Protein AF-F0GFV5-F1 (afdb_monomer_lite)

Secondary structure (DSSP, 8-state):
--TT-PPPTT---TT-PPP--EEEEETTEEEEEEPP-SSHHHHHHHHHHHHHHHHHHT-EEEEEEPPPPP-TTPPPPEEEEETTEEEEE-PPPSSHHHHHHHHHHHHHHHHHTT-----B-TTSPBPPSS--

Structure (mmCIF, N/CA/C/O backbone):
data_AF-F0GFV5-F1
#
_entry.id   AF-F0GFV5-F1
#
loop_
_atom_site.group_PDB
_atom_site.id
_atom_site.type_symbol
_atom_site.label_atom_id
_atom_site.label_alt_id
_atom_site.label_comp_id
_atom_site.label_asym_id
_atom_site.label_entity_id
_atom_site.label_seq_id
_atom_site.pdbx_PDB_ins_code
_atom_site.Cartn_x
_atom_site.Cartn_y
_atom_site.Cartn_z
_atom_site.occupancy
_atom_site.B_iso_or_equiv
_atom_site.auth_seq_id
_atom_site.auth_comp_id
_atom_site.auth_asym_id
_atom_site.auth_atom_id
_atom_site.pdbx_PDB_model_num
ATOM 1 N N . GLU A 1 1 ? 20.236 14.190 -26.601 1.00 48.50 1 GLU A N 1
ATOM 2 C CA . GLU A 1 1 ? 20.114 13.047 -25.673 1.00 48.50 1 GLU A CA 1
ATOM 3 C C . GLU A 1 1 ? 19.164 12.019 -26.270 1.00 48.50 1 GLU A C 1
ATOM 5 O O . GLU A 1 1 ? 18.066 12.379 -26.678 1.00 48.50 1 GLU A O 1
ATOM 10 N N . GLU A 1 2 ? 19.620 10.774 -26.427 1.00 58.94 2 GLU A N 1
ATOM 11 C CA . GLU A 1 2 ? 18.910 9.684 -27.119 1.00 58.94 2 GLU A CA 1
ATOM 12 C C . GLU A 1 2 ? 17.788 9.067 -26.259 1.00 58.94 2 GLU A C 1
ATOM 14 O O . GLU A 1 2 ? 17.835 7.894 -25.897 1.00 58.94 2 GLU A O 1
ATOM 19 N N . ALA A 1 3 ? 16.734 9.822 -25.950 1.00 59.78 3 ALA A N 1
ATOM 20 C CA . ALA A 1 3 ? 15.590 9.327 -25.167 1.00 59.78 3 ALA A CA 1
ATOM 21 C C . ALA A 1 3 ? 14.702 8.276 -25.892 1.00 59.78 3 ALA A C 1
ATOM 23 O O . ALA A 1 3 ? 13.600 7.982 -25.441 1.00 59.78 3 ALA A O 1
ATOM 24 N N . GLY A 1 4 ? 15.148 7.695 -27.015 1.00 75.62 4 GLY A N 1
ATOM 25 C CA . GLY A 1 4 ? 14.345 6.783 -27.846 1.00 75.62 4 GLY A CA 1
ATOM 26 C C . GLY A 1 4 ? 15.096 5.603 -28.466 1.00 75.62 4 GLY A C 1
ATOM 27 O O . GLY A 1 4 ? 14.513 4.870 -29.268 1.00 75.62 4 GLY A O 1
ATOM 28 N N . ARG A 1 5 ? 16.375 5.393 -28.127 1.00 85.62 5 ARG A N 1
ATOM 29 C CA . ARG A 1 5 ? 17.159 4.278 -28.673 1.00 85.62 5 ARG A CA 1
ATOM 30 C C . ARG A 1 5 ? 16.642 2.944 -28.123 1.00 85.62 5 ARG A C 1
ATOM 32 O O . ARG A 1 5 ? 16.757 2.667 -26.928 1.00 85.62 5 ARG A O 1
ATOM 39 N N . ARG A 1 6 ? 16.094 2.105 -29.007 1.00 85.38 6 ARG A N 1
ATOM 40 C CA . ARG A 1 6 ? 15.715 0.717 -28.695 1.00 85.38 6 ARG A CA 1
ATOM 41 C C . ARG A 1 6 ? 16.957 -0.182 -28.760 1.00 85.38 6 ARG A C 1
ATOM 43 O O . ARG A 1 6 ? 17.797 0.057 -29.624 1.00 85.38 6 ARG A O 1
ATOM 50 N N . PRO A 1 7 ? 17.087 -1.188 -27.879 1.00 89.00 7 PRO A N 1
ATOM 51 C CA . PRO A 1 7 ? 18.190 -2.138 -27.967 1.00 89.00 7 PRO A CA 1
ATOM 52 C C . PRO A 1 7 ? 18.091 -2.972 -29.240 1.00 89.00 7 PRO A C 1
ATOM 54 O O . PRO A 1 7 ? 16.992 -3.357 -29.655 1.00 89.00 7 PRO A O 1
ATOM 57 N N . GLU A 1 8 ? 19.239 -3.284 -29.829 1.00 91.62 8 GLU A N 1
ATOM 58 C CA . GLU A 1 8 ? 19.311 -4.275 -30.895 1.00 91.62 8 GLU A CA 1
ATOM 59 C C . GLU A 1 8 ? 19.099 -5.699 -30.354 1.00 91.62 8 GLU A C 1
ATOM 61 O O . GLU A 1 8 ? 19.082 -5.967 -29.148 1.00 91.62 8 GLU A O 1
ATOM 66 N N . ARG A 1 9 ? 18.899 -6.658 -31.261 1.00 92.00 9 ARG A N 1
ATOM 67 C CA . ARG A 1 9 ? 18.716 -8.060 -30.880 1.00 92.00 9 ARG A CA 1
ATOM 68 C C . ARG A 1 9 ? 19.976 -8.565 -30.163 1.00 92.00 9 ARG A C 1
ATOM 70 O O . ARG A 1 9 ? 21.061 -8.492 -30.723 1.00 92.00 9 ARG A O 1
ATOM 77 N N . PHE A 1 10 ? 19.802 -9.124 -28.963 1.00 90.12 10 PHE A N 1
ATOM 78 C CA . PHE A 1 10 ? 20.879 -9.552 -28.051 1.00 90.12 10 PHE A CA 1
ATOM 79 C C . PHE A 1 10 ? 21.722 -8.420 -27.437 1.00 90.12 10 PHE A C 1
ATOM 81 O O . PHE A 1 10 ? 22.756 -8.696 -26.834 1.00 90.12 10 PHE A O 1
ATOM 88 N N . GLU A 1 11 ? 21.273 -7.166 -27.522 1.00 91.56 11 GLU A N 1
ATOM 89 C CA . GLU A 1 11 ? 21.912 -6.049 -26.830 1.00 91.56 11 GLU A CA 1
ATOM 90 C C . GLU A 1 11 ? 21.274 -5.806 -25.452 1.00 91.56 11 GLU A C 1
ATOM 92 O O . GLU A 1 11 ? 20.060 -5.627 -25.315 1.00 91.56 11 GLU A O 1
ATOM 97 N N . SER A 1 12 ? 22.105 -5.754 -24.410 1.00 84.94 12 SER A N 1
ATOM 98 C CA . SER A 1 12 ? 21.668 -5.359 -23.070 1.00 84.94 12 SER A CA 1
ATOM 99 C C . SER A 1 12 ? 21.366 -3.860 -23.016 1.00 84.94 12 SER A C 1
ATOM 101 O O . SER A 1 12 ? 22.255 -3.027 -23.166 1.00 84.94 12 SER A O 1
ATOM 103 N N . ALA A 1 13 ? 20.115 -3.505 -22.728 1.00 88.62 13 ALA A N 1
ATOM 104 C CA . ALA A 1 13 ? 19.655 -2.116 -22.684 1.00 88.62 13 ALA A CA 1
ATOM 105 C C . ALA A 1 13 ? 19.851 -1.472 -21.300 1.00 88.62 13 ALA A C 1
ATOM 107 O O . ALA A 1 13 ? 18.872 -1.144 -20.623 1.00 88.62 13 ALA A O 1
ATOM 108 N N . ALA A 1 14 ? 21.103 -1.329 -20.863 1.00 85.81 14 ALA A N 1
ATOM 109 C CA . ALA A 1 14 ? 21.434 -0.802 -19.533 1.00 85.81 14 ALA A CA 1
ATOM 110 C C . ALA A 1 14 ? 20.950 0.647 -19.302 1.00 85.81 14 ALA A C 1
ATOM 112 O O . ALA A 1 14 ? 20.785 1.064 -18.162 1.00 85.81 14 ALA A O 1
ATOM 113 N N . TRP A 1 15 ? 20.688 1.398 -20.376 1.00 87.00 15 TRP A N 1
ATOM 114 C CA . TRP A 1 15 ? 20.168 2.771 -20.338 1.00 87.00 15 TRP A CA 1
ATOM 115 C C . TRP A 1 15 ? 18.640 2.857 -20.196 1.00 87.00 15 TRP A C 1
ATOM 117 O O . TRP A 1 15 ? 18.097 3.956 -20.116 1.00 87.00 15 TRP A O 1
ATOM 127 N N . ILE A 1 16 ? 17.932 1.722 -20.197 1.00 83.75 16 ILE A N 1
ATOM 128 C CA . ILE A 1 16 ? 16.474 1.679 -20.054 1.00 83.75 16 ILE A CA 1
ATOM 129 C C . ILE A 1 16 ? 16.130 1.141 -18.671 1.00 83.75 16 ILE A C 1
ATOM 131 O O . ILE A 1 16 ? 16.209 -0.067 -18.426 1.00 83.75 16 ILE A O 1
ATOM 135 N N . THR A 1 17 ? 15.664 2.027 -17.795 1.00 79.75 17 THR A N 1
ATOM 136 C CA . THR A 1 17 ? 14.997 1.627 -16.555 1.00 79.75 17 THR A CA 1
ATOM 137 C C . THR A 1 17 ? 13.652 1.005 -16.908 1.00 79.75 17 THR A C 1
ATOM 139 O O . THR A 1 17 ? 12.791 1.659 -17.495 1.00 79.75 17 THR A O 1
ATOM 142 N N . ARG A 1 18 ? 13.477 -0.277 -16.584 1.00 82.75 18 ARG A N 1
ATOM 143 C CA . ARG A 1 18 ? 12.218 -0.998 -16.792 1.00 82.75 18 ARG A CA 1
ATOM 144 C C . ARG A 1 18 ? 11.490 -1.127 -15.472 1.00 82.75 18 ARG A C 1
ATOM 146 O O . ARG A 1 18 ? 12.105 -1.428 -14.453 1.00 82.75 18 ARG A O 1
ATOM 153 N N . THR A 1 19 ? 10.183 -0.950 -15.522 1.00 86.94 19 THR A N 1
ATOM 154 C CA . THR A 1 19 ? 9.286 -1.338 -14.443 1.00 86.94 19 THR A CA 1
ATOM 155 C C . THR A 1 19 ? 8.706 -2.712 -14.764 1.00 86.94 19 THR A C 1
ATOM 157 O O . THR A 1 19 ? 8.609 -3.103 -15.930 1.00 86.94 19 THR A O 1
ATOM 160 N N . ALA A 1 20 ? 8.386 -3.482 -13.730 1.00 90.31 20 ALA A N 1
ATOM 161 C CA . ALA A 1 20 ? 7.806 -4.808 -13.875 1.00 90.31 20 ALA A CA 1
ATOM 162 C C . ALA A 1 20 ? 6.699 -4.997 -12.840 1.00 90.31 20 ALA A C 1
ATOM 164 O O . ALA A 1 20 ? 6.874 -4.642 -11.676 1.00 90.31 20 ALA A O 1
ATOM 165 N N . LEU A 1 21 ? 5.579 -5.561 -13.285 1.00 94.44 21 LEU A N 1
ATOM 166 C CA . LEU A 1 21 ? 4.553 -6.132 -12.421 1.00 94.44 21 LEU A CA 1
ATOM 167 C C . LEU A 1 21 ? 4.957 -7.579 -12.127 1.00 94.44 21 LEU A C 1
ATOM 169 O O . LEU A 1 21 ? 5.130 -8.364 -13.062 1.00 94.44 21 LEU A O 1
ATOM 173 N N . CYS A 1 22 ? 5.104 -7.935 -10.853 1.00 95.69 22 CYS A N 1
ATOM 174 C CA . CYS A 1 22 ? 5.392 -9.313 -10.450 1.00 95.69 22 CYS A CA 1
ATOM 175 C C . CYS A 1 22 ? 4.121 -9.971 -9.919 1.00 95.69 22 CYS A C 1
ATOM 177 O O . CYS A 1 22 ? 3.372 -9.345 -9.174 1.00 95.69 22 CYS A O 1
ATOM 179 N N . VAL A 1 23 ? 3.893 -11.233 -10.284 1.00 95.75 23 VAL A N 1
ATOM 180 C CA . VAL A 1 23 ? 2.706 -11.995 -9.874 1.00 95.75 23 VAL A CA 1
ATOM 181 C C . VAL A 1 23 ? 3.146 -13.319 -9.267 1.00 95.75 23 VAL A C 1
ATOM 183 O O . VAL A 1 23 ? 3.909 -14.060 -9.886 1.00 95.75 23 VAL A O 1
ATOM 186 N N . GLU A 1 24 ? 2.652 -13.629 -8.073 1.00 97.00 24 GLU A N 1
ATOM 187 C CA . GLU A 1 24 ? 2.951 -14.869 -7.361 1.00 97.00 24 GLU A CA 1
ATOM 188 C C . GLU A 1 24 ? 1.669 -15.494 -6.803 1.00 97.00 24 GLU A C 1
ATOM 190 O O . GLU A 1 24 ? 0.885 -14.834 -6.128 1.00 97.00 24 GLU A O 1
ATOM 195 N N . ALA A 1 25 ? 1.450 -16.785 -7.050 1.00 95.12 25 ALA A N 1
ATOM 196 C CA . ALA A 1 25 ? 0.347 -17.517 -6.437 1.00 95.12 25 ALA A CA 1
ATOM 197 C C . ALA A 1 25 ? 0.785 -18.097 -5.084 1.00 95.12 25 ALA A C 1
ATOM 199 O O . ALA A 1 25 ? 1.646 -18.975 -5.039 1.00 95.12 25 ALA A O 1
ATOM 200 N N . ARG A 1 26 ? 0.162 -17.655 -3.984 1.00 94.88 26 ARG A N 1
ATOM 201 C CA . ARG A 1 26 ? 0.407 -18.171 -2.627 1.00 94.88 26 ARG A CA 1
ATOM 202 C C . ARG A 1 26 ? -0.912 -18.633 -2.014 1.00 94.88 26 ARG A C 1
ATOM 204 O O . ARG A 1 26 ? -1.846 -17.849 -1.893 1.00 94.88 26 ARG A O 1
ATOM 211 N N . ASN A 1 27 ? -1.004 -19.902 -1.613 1.00 92.50 27 ASN A N 1
ATOM 212 C CA . ASN A 1 27 ? -2.173 -20.461 -0.910 1.00 92.50 27 ASN A CA 1
ATOM 213 C C . ASN A 1 27 ? -3.538 -20.161 -1.579 1.00 92.50 27 ASN A C 1
ATOM 215 O O . ASN A 1 27 ? -4.523 -19.891 -0.896 1.00 92.50 27 ASN A O 1
ATOM 219 N N . GLY A 1 28 ? -3.603 -20.190 -2.917 1.00 90.12 28 GLY A N 1
ATOM 220 C CA . GLY A 1 28 ? -4.834 -19.912 -3.673 1.00 90.12 28 GLY A CA 1
ATOM 221 C C . GLY A 1 28 ? -5.191 -18.425 -3.815 1.00 90.12 28 GLY A C 1
ATOM 222 O O . GLY A 1 28 ? -6.296 -18.109 -4.249 1.00 90.12 28 GLY A O 1
ATOM 223 N N . VAL A 1 29 ? -4.274 -17.520 -3.465 1.00 95.06 29 VAL A N 1
ATOM 224 C CA . VAL A 1 29 ? -4.401 -16.067 -3.630 1.00 95.06 29 VAL A CA 1
ATOM 225 C C . VAL A 1 29 ? -3.276 -15.573 -4.541 1.00 95.06 29 VAL A C 1
ATOM 227 O O . VAL A 1 29 ? -2.127 -15.997 -4.397 1.00 95.06 29 VAL A O 1
ATOM 230 N N . LEU A 1 30 ? -3.595 -14.693 -5.490 1.00 95.56 30 LEU A N 1
ATOM 231 C CA . LEU A 1 30 ? -2.601 -14.039 -6.338 1.00 95.56 30 LEU A CA 1
ATOM 232 C C . LEU A 1 30 ? -2.079 -12.773 -5.660 1.00 95.56 30 LEU A C 1
ATOM 234 O O . LEU A 1 30 ? -2.829 -11.837 -5.405 1.00 95.56 30 LEU A O 1
ATOM 238 N N . TYR A 1 31 ? -0.782 -12.736 -5.400 1.00 97.50 31 TYR A N 1
ATOM 239 C CA . TYR A 1 31 ? -0.070 -11.575 -4.890 1.00 97.50 31 TYR A CA 1
ATOM 240 C C . TYR A 1 31 ? 0.537 -10.825 -6.068 1.00 97.50 31 TYR A C 1
ATOM 242 O O . TYR A 1 31 ? 1.330 -11.390 -6.824 1.00 97.50 31 TYR A O 1
ATOM 250 N N . LEU A 1 32 ? 0.132 -9.571 -6.250 1.00 97.44 32 LEU A N 1
ATOM 251 C CA . LEU A 1 32 ? 0.615 -8.713 -7.323 1.00 97.44 32 LEU A CA 1
ATOM 252 C C . LEU A 1 32 ? 1.441 -7.584 -6.725 1.00 97.44 32 LEU A C 1
ATOM 254 O O . LEU A 1 32 ? 0.916 -6.729 -6.016 1.00 97.44 32 LEU A O 1
ATOM 258 N N . PHE A 1 33 ? 2.730 -7.566 -7.045 1.00 97.31 33 PHE A N 1
ATOM 259 C CA . PHE A 1 33 ? 3.625 -6.484 -6.665 1.00 97.31 33 PHE A CA 1
ATOM 260 C C . PHE A 1 33 ? 3.555 -5.379 -7.719 1.00 97.31 33 PHE A C 1
ATOM 262 O O . PHE A 1 33 ? 4.127 -5.506 -8.808 1.00 97.31 33 PHE A O 1
ATOM 269 N N . MET A 1 34 ? 2.838 -4.307 -7.394 1.00 97.12 34 MET A N 1
ATOM 270 C CA . MET A 1 34 ? 2.595 -3.166 -8.267 1.00 97.12 34 MET A CA 1
ATOM 271 C C . MET A 1 34 ? 3.911 -2.462 -8.626 1.00 97.12 34 MET A C 1
ATOM 273 O O . MET A 1 34 ? 4.710 -2.175 -7.727 1.00 97.12 34 MET A O 1
ATOM 277 N N . PRO A 1 35 ? 4.154 -2.157 -9.916 1.00 95.88 35 PRO A N 1
ATOM 278 C CA . PRO A 1 35 ? 5.317 -1.390 -10.342 1.00 95.88 35 PRO A CA 1
ATOM 279 C C . PRO A 1 35 ? 5.208 0.081 -9.914 1.00 95.88 35 PRO A C 1
ATOM 281 O O . PRO A 1 35 ? 4.102 0.599 -9.758 1.00 95.88 35 PRO A O 1
ATOM 284 N N . PRO A 1 36 ? 6.336 0.805 -9.806 1.00 94.31 36 PRO A N 1
ATOM 285 C CA . PRO A 1 36 ? 6.288 2.251 -9.656 1.00 94.31 36 PRO A CA 1
ATOM 286 C C . PRO A 1 36 ? 5.771 2.881 -10.957 1.00 94.31 36 PRO A C 1
ATOM 288 O O . PRO A 1 36 ? 6.299 2.609 -12.037 1.00 94.31 36 PRO A O 1
ATOM 291 N N . LEU A 1 37 ? 4.752 3.734 -10.852 1.00 93.50 37 LEU A N 1
ATOM 292 C CA . LEU A 1 37 ? 4.169 4.475 -11.972 1.00 93.50 37 LEU A CA 1
ATOM 293 C C . LEU A 1 37 ? 4.223 5.977 -11.689 1.00 93.50 37 LEU A C 1
ATOM 295 O O . LEU A 1 37 ? 4.076 6.411 -10.548 1.00 93.50 37 LEU A O 1
ATOM 299 N N . ALA A 1 38 ? 4.483 6.765 -12.733 1.00 91.56 38 ALA A N 1
ATOM 300 C CA . ALA A 1 38 ? 4.706 8.203 -12.601 1.00 91.56 38 ALA A CA 1
ATOM 301 C C . ALA A 1 38 ? 3.400 9.006 -12.514 1.00 91.56 38 ALA A C 1
ATOM 303 O O . ALA A 1 38 ? 3.363 10.027 -11.829 1.00 91.56 38 ALA A O 1
ATOM 304 N N . ALA A 1 39 ? 2.345 8.554 -13.196 1.00 94.00 39 ALA A N 1
ATOM 305 C CA . ALA A 1 39 ? 1.047 9.217 -13.231 1.00 94.00 39 ALA A CA 1
ATOM 306 C C . ALA A 1 39 ? -0.019 8.387 -12.511 1.00 94.00 39 ALA A C 1
ATOM 308 O O . ALA A 1 39 ? -0.010 7.155 -12.559 1.00 94.00 39 ALA A O 1
ATOM 309 N N . LEU A 1 40 ? -0.951 9.077 -11.846 1.00 95.62 40 LEU A N 1
ATOM 310 C CA . LEU A 1 40 ? -2.066 8.416 -11.175 1.00 95.62 40 LEU A CA 1
ATOM 311 C C . LEU A 1 40 ? -2.964 7.694 -12.183 1.00 95.62 40 LEU A C 1
ATOM 313 O O . LEU A 1 40 ? -3.397 6.578 -11.918 1.00 95.62 40 LEU A O 1
ATOM 317 N N . ASP A 1 41 ? -3.241 8.322 -13.323 1.00 97.06 41 ASP A N 1
ATOM 318 C CA . ASP A 1 41 ? -4.165 7.767 -14.309 1.00 97.06 41 ASP A CA 1
ATOM 319 C C . ASP A 1 41 ? -3.647 6.419 -14.858 1.00 97.06 41 ASP A C 1
ATOM 321 O O . ASP A 1 41 ? -4.412 5.458 -14.899 1.00 97.06 41 ASP A O 1
ATOM 325 N N . ASP A 1 42 ? -2.335 6.290 -15.106 1.00 95.94 42 ASP A N 1
ATOM 326 C CA . ASP A 1 42 ? -1.695 5.016 -15.483 1.00 95.94 42 ASP A CA 1
ATOM 327 C C . ASP A 1 42 ? -1.832 3.947 -14.382 1.00 95.94 42 ASP A C 1
ATOM 329 O O . ASP A 1 42 ? -2.029 2.762 -14.659 1.00 95.94 42 ASP A O 1
ATOM 333 N N . TYR A 1 43 ? -1.722 4.353 -13.110 1.00 96.25 43 TYR A N 1
ATOM 334 C CA . TYR A 1 43 ? -1.884 3.445 -11.973 1.00 96.25 43 TYR A CA 1
ATOM 335 C C . TYR A 1 43 ? -3.312 2.915 -11.875 1.00 96.25 43 TYR A C 1
ATOM 337 O O . TYR A 1 43 ? -3.509 1.717 -11.676 1.00 96.25 43 TYR A O 1
ATOM 345 N N . LEU A 1 44 ? -4.303 3.795 -12.023 1.00 96.94 44 LEU A N 1
ATOM 346 C CA . LEU A 1 44 ? -5.716 3.424 -11.984 1.00 96.94 44 LEU A CA 1
ATOM 347 C C . LEU A 1 44 ? -6.110 2.563 -13.186 1.00 96.94 44 LEU A C 1
ATOM 349 O O . LEU A 1 44 ? -6.887 1.626 -13.022 1.00 96.94 44 LEU A O 1
ATOM 353 N N . GLU A 1 45 ? -5.552 2.829 -14.369 1.00 97.94 45 GLU A N 1
ATOM 354 C CA . GLU A 1 45 ? -5.758 1.988 -15.550 1.00 97.94 45 GLU A CA 1
ATOM 355 C C . GLU A 1 45 ? -5.206 0.573 -15.327 1.00 97.94 45 GLU A C 1
ATOM 357 O O . GLU A 1 45 ? -5.915 -0.412 -15.552 1.00 97.94 45 GLU A O 1
ATOM 362 N N . LEU A 1 46 ? -3.976 0.454 -14.808 1.00 97.25 46 LEU A N 1
ATOM 363 C CA . LEU A 1 46 ? -3.385 -0.843 -14.477 1.00 97.25 46 LEU A CA 1
ATOM 364 C C . LEU A 1 46 ? -4.191 -1.575 -13.396 1.00 97.25 46 LEU A C 1
ATOM 366 O O . LEU A 1 46 ? -4.476 -2.764 -13.542 1.00 97.25 46 LEU A O 1
ATOM 370 N N . LEU A 1 47 ? -4.569 -0.872 -12.327 1.00 97.19 47 LEU A N 1
ATOM 371 C CA . LEU A 1 47 ? -5.380 -1.426 -11.246 1.00 97.19 47 LEU A CA 1
ATOM 372 C C . LEU A 1 47 ? -6.728 -1.940 -11.768 1.00 97.19 47 LEU A C 1
ATOM 374 O O . LEU A 1 47 ? -7.115 -3.064 -11.456 1.00 97.19 47 LEU A O 1
ATOM 378 N N . GLY A 1 48 ? -7.403 -1.162 -12.616 1.00 98.00 48 GLY A N 1
ATOM 379 C CA . GLY A 1 48 ? -8.662 -1.563 -13.238 1.00 98.00 48 GLY A CA 1
ATOM 380 C C . GLY A 1 48 ? -8.504 -2.794 -14.132 1.00 98.00 48 GLY A C 1
ATOM 381 O O . GLY A 1 48 ? -9.316 -3.716 -14.067 1.00 98.00 48 GLY A O 1
ATOM 382 N N . ALA A 1 49 ? -7.430 -2.871 -14.925 1.00 98.00 49 ALA A N 1
ATOM 383 C CA . ALA A 1 49 ? -7.136 -4.054 -15.734 1.00 98.00 49 ALA A CA 1
ATOM 384 C C . ALA A 1 49 ? -6.878 -5.305 -14.869 1.00 98.00 49 ALA A C 1
ATOM 386 O O . ALA A 1 49 ? -7.333 -6.402 -15.212 1.00 98.00 49 ALA A O 1
ATOM 387 N N . ILE A 1 50 ? -6.188 -5.143 -13.735 1.00 97.44 50 ILE A N 1
ATOM 388 C CA . ILE A 1 50 ? -5.949 -6.208 -12.753 1.00 97.44 50 ILE A CA 1
ATOM 389 C C . ILE A 1 50 ? -7.269 -6.691 -12.145 1.00 97.44 50 ILE A C 1
ATOM 391 O O . ILE A 1 50 ? -7.531 -7.895 -12.161 1.00 97.44 50 ILE A O 1
ATOM 395 N N . GLU A 1 51 ? -8.112 -5.781 -11.652 1.00 97.06 51 GLU A N 1
ATOM 396 C CA . GLU A 1 51 ? -9.411 -6.121 -11.058 1.00 97.06 51 GLU A CA 1
ATOM 397 C C . GLU A 1 51 ? -10.322 -6.841 -12.051 1.00 97.06 51 GLU A C 1
ATOM 399 O O . GLU A 1 51 ? -10.874 -7.893 -11.727 1.00 97.06 51 GLU A O 1
ATOM 404 N N . LEU A 1 52 ? -10.439 -6.327 -13.281 1.00 98.12 52 LEU A N 1
ATOM 405 C CA . LEU A 1 52 ? -11.246 -6.952 -14.332 1.00 98.12 52 LEU A CA 1
ATOM 406 C C . LEU A 1 52 ? -10.765 -8.371 -14.646 1.00 98.12 52 LEU A C 1
ATOM 408 O O . LEU A 1 52 ? -11.579 -9.281 -14.806 1.00 98.12 52 LEU A O 1
ATOM 412 N N . THR A 1 53 ? -9.447 -8.570 -14.705 1.00 96.44 53 THR A N 1
ATOM 413 C CA . THR A 1 53 ? -8.852 -9.888 -14.953 1.00 96.44 53 THR A CA 1
ATOM 414 C C . THR A 1 53 ? -9.127 -10.838 -13.793 1.00 96.44 53 THR A C 1
ATOM 416 O O . THR A 1 53 ? -9.542 -11.974 -14.012 1.00 96.44 53 THR A O 1
ATOM 419 N N . ALA A 1 54 ? -8.939 -10.381 -12.556 1.00 95.62 54 ALA A N 1
ATOM 420 C CA . ALA A 1 54 ? -9.183 -11.196 -11.377 1.00 95.62 54 ALA A CA 1
ATOM 421 C C . ALA A 1 54 ? -10.658 -11.592 -11.239 1.00 95.62 54 ALA A C 1
ATOM 423 O O . ALA A 1 54 ? -10.954 -12.750 -10.953 1.00 95.62 54 ALA A O 1
ATOM 424 N N . HIS A 1 55 ? -11.572 -10.661 -11.521 1.00 96.38 55 HIS A N 1
ATOM 425 C CA . HIS A 1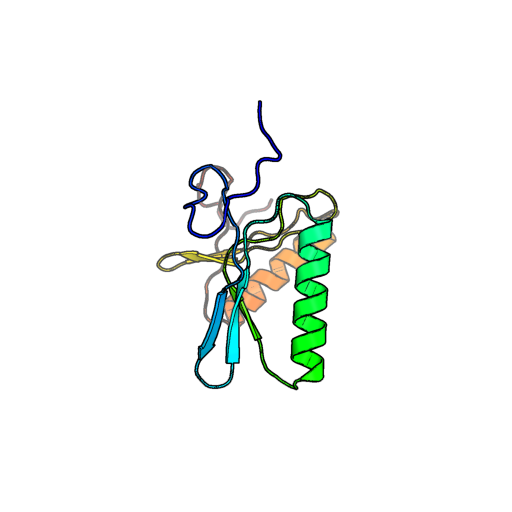 55 ? -13.007 -10.922 -11.560 1.00 96.38 55 HIS A CA 1
ATOM 426 C C . HIS A 1 55 ? -13.367 -11.938 -12.651 1.00 96.38 55 HIS A C 1
ATOM 428 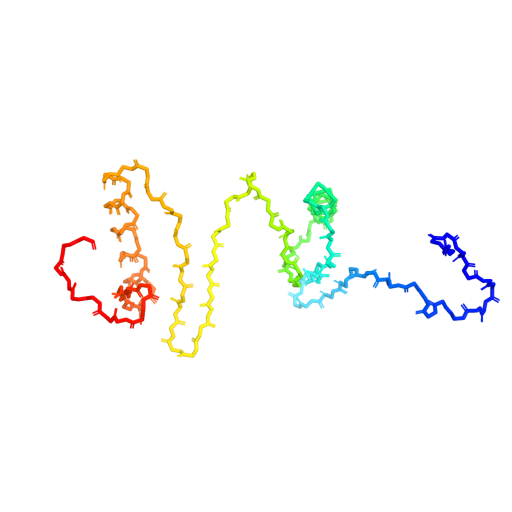O O . HIS A 1 55 ? -14.106 -12.884 -12.397 1.00 96.38 55 HIS A O 1
ATOM 434 N N . ALA A 1 56 ? -12.834 -11.781 -13.867 1.00 97.62 56 ALA A N 1
ATOM 435 C CA . ALA A 1 56 ? -13.099 -12.705 -14.970 1.00 97.62 56 ALA A CA 1
ATOM 436 C C . ALA A 1 56 ? -12.582 -14.130 -14.703 1.00 97.62 56 ALA A C 1
ATOM 438 O O . ALA A 1 56 ? -13.159 -15.094 -15.204 1.00 97.62 56 ALA A O 1
ATOM 439 N N . LEU A 1 57 ? -11.499 -14.259 -13.933 1.00 94.94 57 LEU A N 1
ATOM 440 C CA . LEU A 1 57 ? -10.891 -15.539 -13.568 1.00 94.94 57 LEU A CA 1
ATOM 441 C C . LEU A 1 57 ? -11.403 -16.111 -12.237 1.00 94.94 57 LEU A C 1
ATOM 443 O O . LEU A 1 57 ? -11.001 -17.216 -11.882 1.00 94.94 57 LEU A O 1
ATOM 447 N N . ASP A 1 58 ? -12.260 -15.381 -11.519 1.00 95.62 58 ASP A N 1
ATOM 448 C CA . ASP A 1 58 ? -12.751 -15.723 -10.176 1.00 95.62 58 ASP A CA 1
ATOM 449 C C . ASP A 1 58 ? -11.616 -16.052 -9.184 1.00 95.62 58 ASP A C 1
ATOM 451 O O . ASP A 1 58 ? -11.612 -17.063 -8.479 1.00 95.62 58 ASP A O 1
ATOM 455 N N . VAL A 1 59 ? -10.594 -15.192 -9.156 1.00 95.19 59 VAL A N 1
ATOM 456 C CA . VAL A 1 59 ? -9.429 -15.345 -8.274 1.00 95.19 59 VAL A CA 1
ATOM 457 C C . VAL A 1 59 ? -9.385 -14.258 -7.212 1.00 95.19 59 VAL A C 1
ATOM 459 O O . VAL A 1 59 ? -9.690 -13.091 -7.452 1.00 95.19 59 VAL A O 1
ATOM 462 N N . LYS A 1 60 ? -8.934 -14.639 -6.016 1.00 95.75 60 LYS A N 1
ATOM 463 C CA . LYS A 1 60 ? -8.629 -13.689 -4.945 1.00 95.75 60 LYS A CA 1
ATOM 464 C C . LYS A 1 60 ? -7.269 -13.056 -5.196 1.00 95.75 60 LYS A C 1
ATOM 466 O O . LYS A 1 60 ? -6.321 -13.767 -5.535 1.00 95.75 60 LYS A O 1
ATOM 471 N N . LEU A 1 61 ? -7.166 -11.751 -4.963 1.00 95.62 61 LEU A N 1
ATOM 472 C CA . LEU A 1 61 ? -5.924 -11.003 -5.126 1.00 95.62 61 LEU A CA 1
ATOM 473 C C . LEU A 1 61 ? -5.525 -10.250 -3.855 1.00 95.62 61 LEU A C 1
ATOM 475 O O . LEU A 1 61 ? -6.377 -9.865 -3.055 1.00 95.62 61 LEU A O 1
ATOM 479 N N . VAL A 1 62 ? -4.223 -10.029 -3.707 1.00 96.50 62 VAL A N 1
ATOM 480 C CA . VAL A 1 62 ? -3.609 -9.111 -2.744 1.00 96.50 62 VAL A CA 1
ATOM 481 C C . VAL A 1 62 ? -2.640 -8.222 -3.514 1.00 96.50 62 VAL A C 1
ATOM 483 O O . VAL A 1 62 ? -1.816 -8.719 -4.283 1.00 96.50 62 VAL A O 1
ATOM 486 N N . LEU A 1 63 ? -2.745 -6.910 -3.313 1.00 95.81 63 LEU A N 1
ATOM 487 C CA . LEU A 1 63 ? -1.833 -5.937 -3.904 1.00 95.81 63 LEU A CA 1
ATOM 488 C C . LEU A 1 63 ? -0.709 -5.615 -2.921 1.00 95.81 63 LEU A C 1
ATOM 490 O O . LEU A 1 63 ? -0.951 -5.307 -1.756 1.00 95.81 63 LEU A O 1
ATOM 494 N N . GLU A 1 64 ? 0.516 -5.676 -3.419 1.00 95.31 64 GLU A N 1
ATOM 495 C CA . GLU A 1 64 ? 1.751 -5.321 -2.727 1.00 95.31 64 GLU A CA 1
ATOM 496 C C . GLU A 1 64 ? 2.530 -4.307 -3.581 1.00 95.31 64 GLU A C 1
ATOM 498 O O . GLU A 1 64 ? 2.168 -4.014 -4.721 1.00 95.31 64 GLU A O 1
ATOM 503 N N . GLY A 1 65 ? 3.645 -3.798 -3.065 1.00 93.81 65 GLY A N 1
ATOM 504 C CA . GLY A 1 65 ? 4.566 -2.965 -3.836 1.00 93.81 65 GLY A CA 1
ATOM 505 C C . GLY A 1 65 ? 4.243 -1.479 -3.790 1.00 93.81 65 GLY A C 1
ATOM 506 O O . GLY A 1 65 ? 3.926 -0.939 -2.731 1.00 93.81 65 GLY A O 1
ATOM 507 N N . TYR A 1 66 ? 4.430 -0.789 -4.914 1.00 94.44 66 TYR A N 1
ATOM 508 C CA . TYR A 1 66 ? 4.367 0.670 -4.934 1.00 94.44 66 TYR A CA 1
ATOM 509 C C . TYR A 1 66 ? 2.909 1.170 -4.871 1.00 94.44 66 TYR A C 1
ATOM 511 O O . TYR A 1 66 ? 2.064 0.691 -5.636 1.00 94.44 66 TYR A O 1
ATOM 519 N N . PRO A 1 67 ? 2.593 2.139 -3.987 1.00 93.44 67 PRO A N 1
ATOM 520 C CA . PRO A 1 67 ? 1.277 2.772 -3.952 1.00 93.44 67 PRO A CA 1
ATOM 521 C C . PRO A 1 67 ? 1.073 3.684 -5.176 1.00 93.44 67 PRO A C 1
ATOM 523 O O . PRO A 1 67 ? 2.049 4.004 -5.868 1.00 93.44 67 PRO A O 1
ATOM 526 N N . PRO A 1 68 ? -0.164 4.152 -5.435 1.00 94.50 68 PRO A N 1
ATOM 527 C CA . PRO A 1 68 ? -0.388 5.189 -6.436 1.00 94.50 68 PRO A CA 1
ATOM 528 C C . PRO A 1 68 ? 0.483 6.423 -6.144 1.00 94.50 68 PRO A C 1
ATOM 530 O O . PRO A 1 68 ? 0.703 6.760 -4.972 1.00 94.50 68 PRO A O 1
ATOM 533 N N . PRO A 1 69 ? 0.980 7.123 -7.181 1.00 93.69 69 PRO A N 1
ATOM 534 C CA . PRO A 1 69 ? 1.716 8.364 -6.980 1.00 93.69 69 PRO A CA 1
ATOM 535 C C . PRO A 1 69 ? 0.834 9.399 -6.267 1.00 93.69 69 PRO A C 1
ATOM 537 O O . PRO A 1 69 ? -0.391 9.398 -6.401 1.00 93.69 69 PRO A O 1
ATOM 540 N N . ARG A 1 70 ? 1.461 10.293 -5.487 1.00 90.44 70 ARG A N 1
ATOM 541 C CA . ARG A 1 70 ? 0.735 11.334 -4.743 1.00 90.44 70 ARG A CA 1
ATOM 542 C C . ARG A 1 70 ? -0.054 12.208 -5.716 1.00 90.44 70 ARG A C 1
ATOM 544 O O . ARG A 1 70 ? 0.522 12.782 -6.635 1.00 90.44 70 ARG A O 1
ATOM 551 N N . ASP A 1 71 ? -1.344 12.362 -5.454 1.00 93.94 71 ASP A N 1
ATOM 552 C CA . ASP A 1 71 ? -2.257 13.156 -6.271 1.00 93.94 71 ASP A CA 1
ATOM 553 C C . ASP A 1 71 ? -3.325 13.780 -5.363 1.00 93.94 71 ASP A C 1
ATOM 555 O O . ASP A 1 71 ? -3.824 13.131 -4.444 1.00 93.94 71 ASP A O 1
ATOM 559 N N . ALA A 1 72 ? -3.677 15.043 -5.609 1.00 91.50 72 ALA A N 1
ATOM 560 C CA . ALA A 1 72 ? -4.653 15.777 -4.803 1.00 91.50 72 ALA A CA 1
ATOM 561 C C . ALA A 1 72 ? -6.079 15.197 -4.889 1.00 91.50 72 ALA A C 1
ATOM 563 O O . ALA A 1 72 ? -6.907 15.474 -4.022 1.00 91.50 72 ALA A O 1
ATOM 564 N N . ARG A 1 73 ? -6.374 14.402 -5.925 1.00 93.44 73 ARG A N 1
ATOM 565 C CA . ARG A 1 73 ? -7.662 13.722 -6.118 1.00 93.44 73 ARG A CA 1
ATOM 566 C C . ARG A 1 73 ? -7.845 12.531 -5.177 1.00 93.44 73 ARG A C 1
ATOM 568 O O . ARG A 1 73 ? -8.979 12.112 -4.960 1.00 93.44 73 ARG A O 1
ATOM 575 N N . LEU A 1 74 ? -6.760 11.977 -4.631 1.00 89.88 74 LEU A N 1
ATOM 576 C CA . LEU A 1 74 ? -6.813 10.806 -3.765 1.00 89.88 74 LEU A CA 1
ATOM 577 C C . LEU A 1 74 ? -6.731 11.182 -2.289 1.00 89.88 74 LEU A C 1
ATOM 579 O O . LEU A 1 74 ? -5.806 11.855 -1.836 1.00 89.88 74 LEU A O 1
ATOM 583 N N . LYS A 1 75 ? -7.668 10.641 -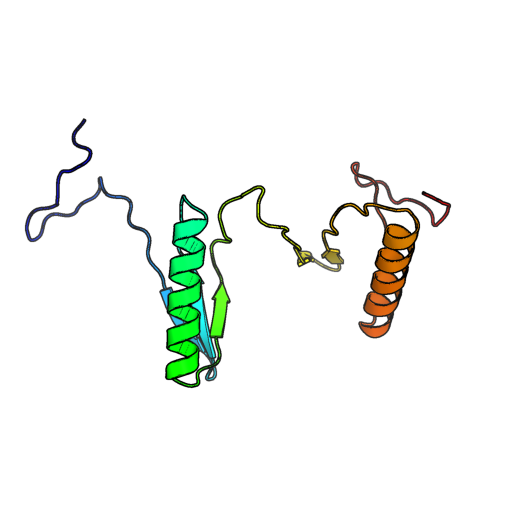1.514 1.00 84.75 75 LYS A N 1
ATOM 584 C CA . LYS A 1 75 ? -7.560 10.571 -0.059 1.00 84.75 75 LYS A CA 1
ATOM 585 C C . LYS A 1 75 ? -6.907 9.242 0.306 1.00 84.75 75 LYS A C 1
ATOM 587 O O . LYS A 1 75 ? -7.459 8.188 0.014 1.00 84.75 75 LYS A O 1
ATOM 592 N N . VAL A 1 76 ? -5.735 9.293 0.934 1.00 82.62 76 VAL A N 1
ATOM 593 C CA . VAL A 1 76 ? -4.997 8.093 1.361 1.00 82.62 76 VAL A CA 1
ATOM 594 C C . VAL A 1 76 ? -5.192 7.880 2.855 1.00 82.62 76 VAL A C 1
ATOM 596 O O . VAL A 1 76 ? -4.821 8.749 3.638 1.00 82.62 76 VAL A O 1
ATOM 599 N N . LEU A 1 77 ? -5.784 6.749 3.236 1.00 83.81 77 LEU A N 1
ATOM 600 C CA . LEU A 1 77 ? -5.762 6.231 4.604 1.00 83.81 77 LEU A CA 1
ATOM 601 C C . LEU A 1 77 ? -4.606 5.232 4.688 1.00 83.81 77 LEU A C 1
ATOM 603 O O . LEU A 1 77 ? -4.550 4.302 3.884 1.00 83.81 77 LEU A O 1
ATOM 607 N N . GLN A 1 78 ? -3.695 5.413 5.640 1.00 83.00 78 GLN A N 1
ATOM 608 C CA . GLN A 1 78 ? -2.563 4.507 5.825 1.00 83.00 78 GLN A CA 1
ATOM 609 C C . GLN A 1 78 ? -2.604 3.900 7.225 1.00 83.00 78 GLN A C 1
ATOM 611 O O . GLN A 1 78 ? -2.706 4.626 8.214 1.00 83.00 78 GLN A O 1
ATOM 616 N N . VAL A 1 79 ? -2.507 2.572 7.276 1.00 84.00 79 VAL A N 1
ATOM 617 C CA . VAL A 1 79 ? -2.350 1.787 8.501 1.00 84.00 79 VAL A CA 1
ATOM 618 C C . VAL A 1 79 ? -0.963 1.154 8.457 1.00 84.00 79 VAL A C 1
ATOM 620 O O . VAL A 1 79 ? -0.714 0.280 7.626 1.00 84.00 79 VAL A O 1
ATOM 623 N N . THR A 1 80 ? -0.056 1.613 9.313 1.00 82.25 80 THR A N 1
ATOM 624 C CA . THR A 1 80 ? 1.330 1.137 9.366 1.00 82.25 80 THR A CA 1
ATOM 625 C C . THR A 1 80 ? 1.531 0.310 10.634 1.00 82.25 80 THR A C 1
ATOM 627 O O . THR A 1 80 ? 1.319 0.826 11.733 1.00 82.25 80 THR A O 1
ATOM 630 N N . PRO A 1 81 ? 1.917 -0.971 10.529 1.00 82.31 81 PRO A N 1
ATOM 631 C CA . PRO A 1 81 ? 2.307 -1.743 11.697 1.00 82.31 81 PRO A CA 1
ATOM 632 C C . PRO A 1 81 ? 3.745 -1.397 12.102 1.00 82.31 81 PRO A C 1
ATOM 634 O O . PRO A 1 81 ? 4.672 -1.603 11.321 1.00 82.31 81 PRO A O 1
ATOM 637 N N . ASP A 1 82 ? 3.924 -0.959 13.345 1.00 82.75 82 ASP A N 1
ATOM 638 C CA . ASP A 1 82 ? 5.220 -0.797 14.001 1.00 82.75 82 ASP A CA 1
ATOM 639 C C . ASP A 1 82 ? 5.363 -1.809 15.154 1.00 82.75 82 ASP A C 1
ATOM 641 O O . ASP A 1 82 ? 4.371 -2.381 15.623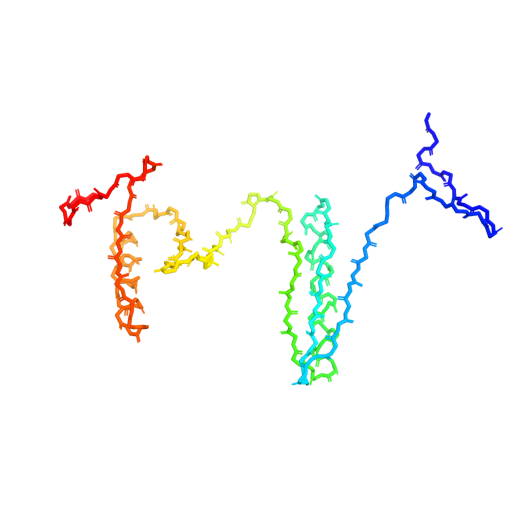 1.00 82.75 82 ASP A O 1
ATOM 645 N N . PRO A 1 83 ? 6.582 -2.098 15.646 1.00 81.88 83 PRO A N 1
ATOM 646 C CA . PRO A 1 83 ? 6.760 -3.010 16.772 1.00 81.88 83 PRO A CA 1
ATOM 647 C C . PRO A 1 83 ? 5.958 -2.578 18.013 1.00 81.88 83 PRO A C 1
ATOM 649 O O . PRO A 1 83 ? 6.339 -1.658 18.731 1.00 81.88 83 PRO A O 1
ATOM 652 N N . GLY A 1 84 ? 4.854 -3.281 18.285 1.00 81.75 84 GLY A N 1
ATOM 653 C CA . GLY A 1 84 ? 3.985 -3.041 19.441 1.00 81.75 84 GLY A CA 1
ATOM 654 C C . GLY A 1 84 ? 2.919 -1.954 19.260 1.00 81.75 84 GLY A C 1
ATOM 655 O O . GLY A 1 84 ? 2.152 -1.741 20.196 1.00 81.75 84 GLY A O 1
ATOM 656 N N . VAL A 1 85 ? 2.834 -1.298 18.095 1.00 83.75 85 VAL A N 1
ATOM 657 C CA . VAL A 1 85 ? 1.878 -0.208 17.821 1.00 83.75 85 VAL A CA 1
ATOM 658 C C . VAL A 1 85 ? 1.336 -0.319 16.392 1.00 83.75 85 VAL A C 1
ATOM 660 O O . VAL A 1 85 ? 2.023 -0.780 15.487 1.00 83.75 85 VAL A O 1
ATOM 663 N N . ILE A 1 86 ? 0.091 0.104 16.177 1.00 82.12 86 ILE A N 1
ATOM 664 C CA . ILE A 1 86 ? -0.462 0.317 14.836 1.00 82.12 86 ILE A CA 1
ATOM 665 C C . ILE A 1 86 ? -0.680 1.817 14.667 1.00 82.12 86 ILE A C 1
ATOM 667 O O . ILE A 1 86 ? -1.487 2.405 15.385 1.00 82.12 86 ILE A O 1
ATOM 671 N N . GLU A 1 87 ? 0.032 2.432 13.727 1.00 83.44 87 GLU A N 1
ATOM 672 C CA . GLU A 1 87 ? -0.179 3.828 13.361 1.00 83.44 87 GLU A CA 1
ATOM 673 C C . GLU A 1 87 ? -1.289 3.914 12.312 1.00 83.44 87 GLU A C 1
ATOM 675 O O . GLU A 1 87 ? -1.207 3.290 11.252 1.00 83.44 87 GLU A O 1
ATOM 680 N N . VAL A 1 88 ? -2.326 4.705 12.585 1.00 82.69 88 VAL A N 1
ATOM 681 C CA . VAL A 1 88 ? -3.418 4.958 11.639 1.00 82.69 88 VAL A CA 1
ATOM 682 C C . VAL A 1 88 ? -3.471 6.449 11.327 1.00 82.69 88 VAL A C 1
ATOM 684 O O . VAL A 1 88 ? -3.731 7.267 12.206 1.00 82.69 88 VAL A O 1
ATOM 687 N N . ASN A 1 89 ? -3.250 6.804 10.063 1.00 81.75 89 ASN A N 1
ATOM 688 C CA . ASN A 1 89 ? -3.358 8.181 9.588 1.00 81.75 89 ASN A CA 1
ATOM 689 C C . ASN A 1 89 ? -4.813 8.496 9.220 1.00 81.75 89 ASN A C 1
ATOM 691 O O . ASN A 1 89 ? -5.360 7.888 8.299 1.00 81.75 89 ASN A O 1
ATOM 695 N N . ILE A 1 90 ? -5.419 9.461 9.913 1.00 82.75 90 ILE A N 1
ATOM 696 C CA . ILE A 1 90 ? -6.812 9.888 9.714 1.00 82.75 90 ILE A CA 1
ATOM 697 C C . ILE A 1 90 ? -6.842 11.222 8.968 1.00 82.75 90 ILE A C 1
ATOM 699 O O . ILE A 1 90 ? -6.046 12.120 9.251 1.00 82.75 90 ILE A O 1
ATOM 703 N N . HIS A 1 91 ? -7.743 11.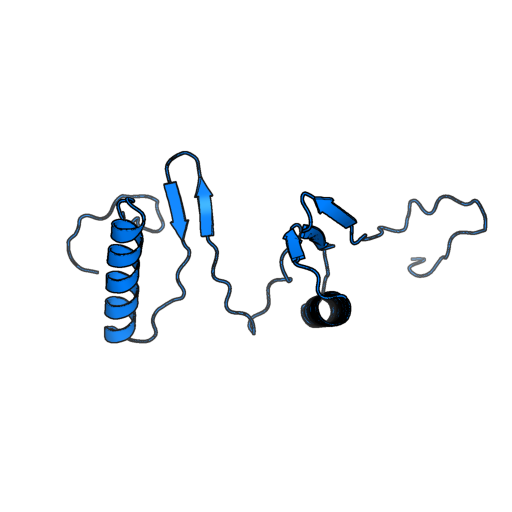356 7.991 1.00 82.94 91 HIS A N 1
ATOM 704 C CA . HIS A 1 91 ? -7.913 12.611 7.255 1.00 82.94 91 HIS A CA 1
ATOM 705 C C . HIS A 1 91 ? -8.404 13.734 8.175 1.00 82.94 91 HIS A C 1
ATOM 707 O O . HIS A 1 91 ? -9.146 13.466 9.115 1.00 82.94 91 HIS A O 1
ATOM 713 N N . PRO A 1 92 ? -8.058 15.003 7.892 1.00 84.31 92 PRO A N 1
ATOM 714 C CA . PRO A 1 92 ? -8.593 16.124 8.653 1.00 84.31 92 PRO A CA 1
ATOM 715 C C . PRO A 1 92 ? -10.125 16.152 8.623 1.00 84.31 92 PRO A C 1
ATOM 717 O O . PRO A 1 92 ? -10.719 16.131 7.542 1.00 84.31 92 PRO A O 1
ATOM 720 N N . ALA A 1 93 ? -10.740 16.254 9.800 1.00 88.19 93 ALA A N 1
ATOM 721 C CA . ALA A 1 93 ? -12.169 16.496 9.936 1.00 88.19 93 ALA A CA 1
ATOM 722 C C . ALA A 1 93 ? -12.530 17.915 9.464 1.00 88.19 93 ALA A C 1
ATOM 724 O O . ALA A 1 93 ? -11.814 18.885 9.725 1.00 88.19 93 ALA A O 1
ATOM 725 N N . SER A 1 94 ? -13.657 18.038 8.768 1.00 90.56 94 SER A N 1
ATOM 726 C CA . SER A 1 94 ? -14.201 19.303 8.263 1.00 90.56 94 SER A CA 1
ATOM 727 C C . SER A 1 94 ? -15.099 20.023 9.275 1.00 90.56 94 SER A C 1
ATOM 729 O O . SER A 1 94 ? -15.387 21.210 9.113 1.00 90.56 94 SER A O 1
ATOM 731 N N . SER A 1 95 ? -15.519 19.326 10.334 1.00 94.62 95 SER A N 1
ATOM 732 C CA . SER A 1 95 ? -16.345 19.851 11.419 1.00 94.62 95 SER A CA 1
ATOM 733 C C . SER A 1 95 ? -15.960 19.225 12.762 1.00 94.62 95 SER A C 1
ATOM 735 O O . SER A 1 95 ? -15.259 18.215 12.825 1.00 94.62 95 SER A O 1
ATOM 737 N N . PHE A 1 96 ? -16.422 19.834 13.855 1.00 92.75 96 PHE A N 1
ATOM 738 C CA . PHE A 1 96 ? -16.233 19.264 15.188 1.00 92.75 96 PHE A CA 1
ATOM 739 C C . PHE A 1 96 ? -17.002 17.947 15.361 1.00 92.75 96 PHE A C 1
ATOM 741 O O . PHE A 1 96 ? -16.468 17.010 15.941 1.00 92.75 96 PHE A O 1
ATOM 748 N N . ASP A 1 97 ? -18.211 17.852 14.804 1.00 95.62 97 ASP A N 1
ATOM 749 C CA . ASP A 1 97 ? -19.017 16.629 14.870 1.00 95.62 97 ASP A CA 1
ATOM 750 C C . ASP A 1 97 ? -18.318 15.464 14.152 1.00 95.62 97 ASP A C 1
ATOM 752 O O . ASP A 1 97 ? -18.250 14.364 14.691 1.00 95.62 97 ASP A O 1
ATOM 756 N N . GLU A 1 98 ? -17.705 15.725 12.990 1.00 92.69 98 GLU A N 1
ATOM 757 C CA . GLU A 1 98 ? -16.909 14.727 12.263 1.00 92.69 98 GLU A CA 1
ATOM 758 C C . GLU A 1 98 ? -15.668 14.306 13.064 1.00 92.69 98 GLU A C 1
ATOM 760 O O . GLU A 1 98 ? -15.323 13.127 13.096 1.00 92.69 98 GLU A O 1
ATOM 765 N N . LEU A 1 99 ? -15.007 15.246 13.751 1.00 91.00 99 LEU A N 1
ATOM 766 C CA . LEU A 1 99 ? -13.863 14.927 14.607 1.00 91.00 99 LEU A CA 1
ATOM 767 C C . LEU A 1 99 ? -14.268 14.008 15.770 1.00 91.00 99 LEU A C 1
ATOM 769 O O . LEU A 1 99 ? -13.538 13.065 16.087 1.00 91.00 99 LEU A O 1
ATOM 773 N N . VAL A 1 100 ? -15.410 14.283 16.408 1.00 92.19 100 VAL A N 1
ATOM 774 C CA . VAL A 1 100 ? -15.939 13.456 17.502 1.00 92.19 100 VAL A CA 1
ATOM 775 C C . VAL A 1 100 ? -16.279 12.063 16.982 1.00 92.19 100 VAL A C 1
ATOM 777 O O . VAL A 1 100 ? -15.789 11.089 17.545 1.00 92.19 100 VAL A O 1
ATOM 780 N N . GLU A 1 101 ? -17.016 11.966 15.874 1.00 93.12 101 GLU A N 1
ATOM 781 C CA . GLU A 1 101 ? -17.404 10.690 15.261 1.00 93.12 101 GLU A CA 1
ATOM 782 C C . GLU A 1 101 ? -16.182 9.830 14.906 1.00 93.12 101 GLU A C 1
ATOM 784 O O . GLU A 1 101 ? -16.102 8.661 15.291 1.00 93.12 101 GLU A O 1
ATOM 789 N N . GLN A 1 102 ? -15.190 10.414 14.227 1.00 89.62 102 GLN A N 1
ATOM 790 C CA . GLN A 1 102 ? -13.950 9.716 13.880 1.00 89.62 102 GLN A CA 1
ATOM 791 C C . GLN A 1 102 ? -13.199 9.241 15.128 1.00 89.62 102 GLN A C 1
ATOM 793 O O . GLN A 1 102 ? -12.683 8.123 15.153 1.00 89.62 102 GLN A O 1
ATOM 798 N N . THR A 1 103 ? -13.140 10.071 16.173 1.00 88.62 103 THR A N 1
ATOM 799 C CA . THR A 1 103 ? -12.448 9.726 17.420 1.00 88.62 103 THR A CA 1
ATOM 800 C C . THR A 1 103 ? -13.163 8.588 18.144 1.00 88.62 103 THR A C 1
ATOM 802 O O . THR A 1 103 ? -12.526 7.596 18.485 1.00 88.62 103 THR A O 1
ATOM 805 N N . GLU A 1 104 ? -14.477 8.678 18.344 1.00 92.31 104 GLU A N 1
ATOM 806 C CA . GLU A 1 104 ? -15.261 7.630 19.010 1.00 92.31 104 GLU A CA 1
ATOM 807 C C . GLU A 1 104 ? -15.157 6.294 18.268 1.00 92.31 104 GLU A C 1
ATOM 809 O O . GLU A 1 104 ? -14.924 5.257 18.895 1.00 92.31 104 GLU A O 1
ATOM 814 N N . PHE A 1 105 ? -15.224 6.326 16.933 1.00 91.06 105 PHE A N 1
ATOM 815 C CA . PHE A 1 105 ? -15.043 5.142 16.100 1.00 91.06 105 PHE A CA 1
ATOM 816 C C . PHE A 1 105 ? -13.677 4.479 16.318 1.00 91.06 105 PHE A C 1
ATOM 818 O O . PHE A 1 105 ? -13.599 3.260 16.467 1.00 91.06 105 PHE A O 1
ATOM 825 N N . LEU A 1 106 ? -12.592 5.258 16.368 1.00 88.12 106 LEU A N 1
ATOM 826 C CA . LEU A 1 106 ? -11.245 4.710 16.556 1.00 88.12 106 LEU A CA 1
ATOM 827 C C . LEU A 1 106 ? -11.065 4.068 17.930 1.00 88.12 106 LEU A C 1
ATOM 829 O O . LEU A 1 106 ? -10.431 3.018 18.031 1.00 88.12 106 LEU A O 1
ATOM 833 N N . TYR A 1 107 ? -11.634 4.671 18.974 1.00 88.81 107 TYR A N 1
ATOM 834 C CA . TYR A 1 107 ? -11.587 4.115 20.325 1.00 88.81 107 TYR A CA 1
ATOM 835 C C . TYR A 1 107 ? -12.374 2.800 20.414 1.00 88.81 107 TYR A C 1
ATOM 837 O O . TYR A 1 107 ? -11.870 1.826 20.978 1.00 88.81 107 TYR A O 1
ATOM 845 N N . ASP A 1 108 ? -13.570 2.734 19.820 1.00 91.88 108 ASP A N 1
ATOM 846 C CA . ASP A 1 108 ? -14.365 1.501 19.772 1.00 91.88 108 ASP A CA 1
ATOM 847 C C . ASP A 1 108 ? -13.665 0.407 18.945 1.00 91.88 108 ASP A C 1
ATOM 849 O O . ASP A 1 108 ? -13.516 -0.728 19.403 1.00 91.88 108 ASP A O 1
ATOM 853 N N . ALA A 1 109 ? -13.128 0.749 17.770 1.00 90.06 109 ALA A N 1
ATOM 854 C CA . ALA A 1 109 ? -12.382 -0.184 16.928 1.00 90.06 109 ALA A CA 1
ATOM 855 C C . ALA A 1 109 ? -11.119 -0.724 17.623 1.00 90.06 109 ALA A C 1
ATOM 857 O O . ALA A 1 109 ? -10.836 -1.927 17.543 1.00 90.06 109 ALA A O 1
ATOM 858 N N . ALA A 1 110 ? -10.376 0.131 18.337 1.00 88.94 110 ALA A N 1
ATOM 859 C CA . ALA A 1 110 ? -9.223 -0.287 19.131 1.00 88.94 110 ALA A CA 1
ATOM 860 C C . ALA A 1 110 ? -9.652 -1.269 20.228 1.00 88.94 110 ALA A C 1
ATOM 862 O O . ALA A 1 110 ? -9.089 -2.361 20.330 1.00 88.94 110 ALA A O 1
ATOM 863 N N . TRP A 1 111 ? -10.709 -0.937 20.973 1.00 90.31 111 TRP A N 1
ATOM 864 C CA . TRP A 1 111 ? -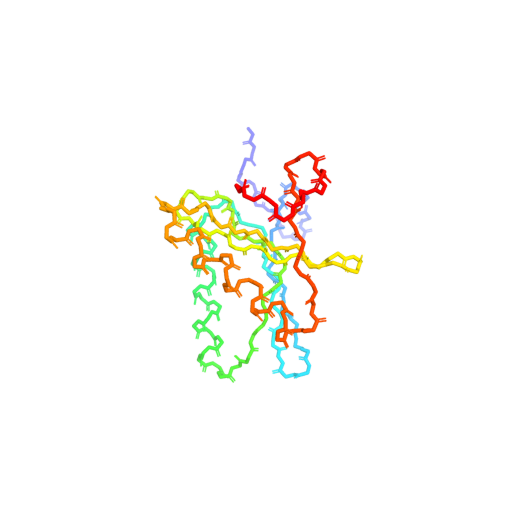11.250 -1.791 22.025 1.00 90.31 111 TRP A CA 1
ATOM 865 C C . TRP A 1 111 ? -11.693 -3.166 21.504 1.00 90.31 111 TRP A C 1
ATOM 867 O O . TRP A 1 111 ? -11.270 -4.198 22.035 1.00 90.31 111 TRP A O 1
ATOM 877 N N . GLN A 1 112 ? -12.481 -3.205 20.425 1.00 93.50 112 GLN A N 1
ATOM 878 C CA . GLN A 1 112 ? -12.928 -4.450 19.784 1.00 93.50 112 GLN A CA 1
ATOM 879 C C . GLN A 1 112 ? -11.752 -5.298 19.275 1.00 93.50 112 GLN A C 1
ATOM 881 O O . GLN A 1 112 ? -11.810 -6.530 19.297 1.00 93.50 112 GLN A O 1
ATOM 886 N N . SER A 1 113 ? -10.655 -4.641 18.894 1.00 89.88 113 SER A N 1
ATOM 887 C CA . SER A 1 113 ? -9.410 -5.273 18.445 1.00 89.88 113 SER A CA 1
ATOM 888 C C . SER A 1 113 ? -8.451 -5.635 19.588 1.00 89.88 113 SER A C 1
ATOM 890 O O . SER A 1 113 ? -7.359 -6.136 19.326 1.00 89.88 113 SER A O 1
ATOM 892 N N . ARG A 1 114 ? -8.844 -5.426 20.856 1.00 91.69 114 ARG A N 1
ATOM 893 C CA . ARG A 1 114 ? -8.005 -5.617 22.059 1.00 91.69 114 ARG A CA 1
ATOM 894 C C . ARG A 1 114 ? -6.734 -4.757 22.060 1.00 91.69 114 ARG A C 1
ATOM 896 O O . ARG A 1 114 ? -5.714 -5.154 22.623 1.00 91.69 114 ARG A O 1
ATOM 903 N N . LEU A 1 115 ? -6.809 -3.591 21.430 1.00 87.19 115 LEU A N 1
ATOM 904 C CA . LEU A 1 115 ? -5.782 -2.557 21.408 1.00 87.19 115 LEU A CA 1
ATOM 905 C C . LEU A 1 115 ? -6.181 -1.406 22.341 1.00 87.19 115 LEU A C 1
ATOM 907 O O . LEU A 1 115 ? -7.356 -1.217 22.655 1.00 87.19 115 LEU A O 1
ATOM 911 N N . CYS A 1 116 ? -5.193 -0.626 22.776 1.00 82.62 116 CYS A N 1
ATOM 912 C CA . CYS A 1 116 ? -5.418 0.672 23.412 1.00 82.62 116 CYS A CA 1
ATOM 913 C C . CYS A 1 116 ? -5.221 1.776 22.365 1.00 82.62 116 CYS A C 1
ATOM 915 O O . CYS A 1 116 ? -4.381 1.633 21.477 1.00 82.62 116 CYS A O 1
ATOM 917 N N . SER A 1 117 ? -5.972 2.869 22.470 1.00 77.44 117 SER A N 1
ATOM 918 C CA . SER A 1 117 ? -5.825 4.053 21.621 1.00 77.44 117 SER A CA 1
ATOM 919 C C . SER A 1 117 ? -5.084 5.160 22.375 1.00 77.44 117 SER A C 1
ATOM 921 O O . SER A 1 117 ? -5.564 5.637 23.406 1.00 77.44 117 SER A O 1
ATOM 923 N N . GLU A 1 118 ? -3.939 5.593 21.847 1.00 73.44 118 GLU A N 1
ATOM 924 C CA . GLU A 1 118 ? -3.139 6.709 22.371 1.00 73.44 118 GLU A CA 1
ATOM 925 C C . GLU A 1 118 ? -3.023 7.818 21.313 1.00 73.44 118 GLU A C 1
ATOM 927 O O . GLU A 1 118 ? -2.903 7.535 20.120 1.00 73.44 118 GLU A O 1
ATOM 932 N N . LYS A 1 119 ? -3.071 9.090 21.737 1.00 71.75 119 LYS A N 1
ATOM 933 C CA . LYS A 1 119 ? -2.927 10.263 20.856 1.00 71.75 119 LYS A CA 1
ATOM 934 C C . LYS A 1 119 ? -1.575 10.925 21.119 1.00 71.75 119 LYS A C 1
ATOM 936 O O . LYS A 1 119 ? -1.195 11.168 22.267 1.00 71.75 119 LYS A O 1
ATOM 941 N N . PHE A 1 120 ? -0.877 11.274 20.045 1.00 67.88 120 PHE A N 1
ATOM 942 C CA . PHE A 1 120 ? 0.392 11.992 20.096 1.00 67.88 120 PHE A CA 1
ATOM 943 C C . PHE A 1 120 ? 0.285 13.312 19.338 1.00 67.88 120 PHE A C 1
ATOM 945 O O . PHE A 1 120 ? -0.446 13.436 18.355 1.00 67.88 120 PHE A O 1
ATOM 952 N N . MET A 1 121 ? 1.019 14.312 19.810 1.00 68.50 121 MET A N 1
ATOM 953 C CA . MET A 1 121 ? 1.241 15.550 19.070 1.00 68.50 121 MET A CA 1
ATOM 954 C C . MET A 1 121 ? 2.176 15.302 17.886 1.00 68.50 121 MET A C 1
ATOM 956 O O . MET A 1 121 ? 2.912 14.319 17.853 1.00 68.50 121 MET A O 1
ATOM 960 N N . VAL A 1 122 ? 2.221 16.254 16.949 1.00 64.50 122 VAL A N 1
ATOM 961 C CA . VAL A 1 122 ? 3.126 16.217 15.781 1.00 64.50 122 VAL A CA 1
ATOM 962 C C . VAL A 1 122 ? 4.608 16.100 16.186 1.00 64.50 122 VAL A C 1
ATOM 964 O O . VAL A 1 122 ? 5.425 15.612 15.415 1.00 64.50 122 VAL A O 1
ATOM 967 N N . ASP A 1 123 ? 4.964 16.514 17.405 1.00 74.06 123 ASP A N 1
ATOM 968 C CA . ASP A 1 123 ? 6.315 16.396 17.966 1.00 74.06 123 ASP A CA 1
ATOM 969 C C . ASP A 1 123 ? 6.554 15.106 18.781 1.00 74.06 123 ASP A C 1
ATOM 971 O O . ASP A 1 123 ? 7.567 14.992 19.471 1.00 74.06 123 ASP A O 1
ATOM 975 N N . GLY A 1 124 ? 5.631 14.139 18.721 1.00 63.25 124 GLY A N 1
ATOM 976 C CA . GLY A 1 124 ? 5.737 12.838 19.387 1.00 63.25 124 GLY A CA 1
ATOM 977 C C . GLY A 1 124 ? 5.458 12.869 20.889 1.00 63.25 124 GLY A C 1
ATOM 978 O O . GLY A 1 124 ? 5.551 11.838 21.556 1.00 63.25 124 GLY A O 1
ATOM 979 N N . ARG A 1 125 ? 5.104 14.028 21.460 1.00 73.94 125 ARG A N 1
ATOM 980 C CA . ARG A 1 125 ? 4.698 14.093 22.866 1.00 73.94 125 ARG A CA 1
ATOM 981 C C . ARG A 1 125 ? 3.321 13.472 23.046 1.00 73.94 125 ARG A C 1
ATOM 983 O O . ARG A 1 125 ? 2.384 13.791 22.314 1.00 73.94 125 ARG A O 1
ATOM 990 N N . HIS A 1 126 ? 3.203 12.624 24.064 1.00 66.19 126 HIS A N 1
ATOM 991 C CA . HIS A 1 126 ? 1.922 12.079 24.491 1.00 66.19 126 HIS A CA 1
ATOM 992 C C . HIS A 1 126 ? 1.020 13.224 24.964 1.00 66.19 126 HIS A C 1
ATOM 994 O O . HIS A 1 126 ? 1.419 14.017 25.825 1.00 66.19 126 HIS A O 1
ATOM 1000 N N . VAL A 1 127 ? -0.181 13.328 24.400 1.00 61.84 127 VAL A N 1
ATOM 1001 C CA . VAL A 1 127 ? -1.201 14.244 24.914 1.00 61.84 127 VAL A CA 1
ATOM 1002 C C . VAL A 1 127 ? -2.047 13.505 25.936 1.00 61.84 127 VAL A C 1
ATOM 1004 O O . VAL A 1 127 ? -2.538 12.409 25.685 1.00 61.84 127 VAL A O 1
ATOM 1007 N N . GLY A 1 128 ? -2.203 14.105 27.118 1.00 49.75 128 GLY A N 1
ATOM 1008 C CA . GLY A 1 128 ? -3.183 13.631 28.090 1.00 49.75 128 GLY A CA 1
ATOM 1009 C C . GLY A 1 128 ? -4.597 13.694 27.506 1.00 49.75 128 GLY A C 1
ATOM 1010 O O . GLY A 1 128 ? -4.858 14.432 26.561 1.00 49.75 128 GLY A O 1
ATOM 1011 N N . THR A 1 129 ? -5.531 12.966 28.115 1.00 47.06 129 THR A N 1
ATOM 1012 C CA . THR A 1 129 ? -6.945 12.837 27.708 1.00 47.06 129 THR A CA 1
ATOM 1013 C C . THR A 1 129 ? -7.771 14.138 27.793 1.00 47.06 129 THR A C 1
ATOM 1015 O O . THR A 1 129 ? -8.998 14.104 27.754 1.00 47.06 129 THR A O 1
ATOM 1018 N N . GLY A 1 130 ? -7.126 15.300 27.933 1.00 33.88 130 GLY A N 1
ATOM 1019 C CA . GLY A 1 130 ? -7.763 16.603 28.079 1.00 33.88 130 GLY A CA 1
ATOM 1020 C C . GLY A 1 130 ? -7.815 17.385 26.768 1.00 33.88 130 GLY A C 1
ATOM 1021 O O . GLY A 1 130 ? -6.849 18.057 26.437 1.00 33.88 130 GLY A O 1
ATOM 1022 N N . GLY A 1 131 ? -8.967 17.313 26.092 1.00 33.97 131 GLY A N 1
ATOM 1023 C CA . GLY A 1 131 ? -9.566 18.333 25.213 1.00 33.97 131 GLY A CA 1
ATOM 1024 C C . GLY A 1 131 ? -8.698 19.008 24.141 1.00 33.97 131 GLY A C 1
ATOM 1025 O O . GLY A 1 131 ? -7.975 19.955 24.444 1.00 33.97 131 GLY A O 1
ATOM 1026 N N . GLY A 1 132 ? -8.913 18.614 22.877 1.00 34.53 132 GLY A N 1
ATOM 1027 C CA . GLY A 1 132 ? -8.396 19.262 21.659 1.00 34.53 132 GLY A CA 1
ATOM 1028 C C . GLY A 1 132 ? -7.635 18.311 20.753 1.00 34.53 132 GLY A C 1
ATOM 1029 O O . GLY A 1 132 ? -6.442 18.052 21.010 1.00 34.53 132 GLY A O 1
#

Radius of gyration: 21.48 Å; chains: 1; bounding box: 41×40×59 Å

pLDDT: mean 86.48, std 13.23, range [33.88, 98.12]

Sequence (132 aa):
EEAGRRPERFESAAWITRTALCVEARNGVLYLFMPPLAALDDYLELLGAIELTAHALDVKLVLEGYPPPRDARLKVLQVTPDPGVIEVNIHPASSFDELVEQTEFLYDAAWQSRLCSEKFMVDGRHVGTGGG

Foldseek 3Di:
DCPDDDADVVGDPPVDDDWDWDWDDDPQEIEIADTDDDAQVVVVVVVVVVVVVCVVVVGHYDYHHDDRPDDPVDDDWDWDDDVVDIDTDDDDDPDPVSVVVVVVVVCVVCVVVVHHDWDADPVRHTDDPDDD